Protein AF-A0A0X3PZ72-F1 (afdb_monomer_lite)

Secondary structure (DSSP, 8-state):
---THHHHHHHHHHHHHHHHHHHHHHHHHHHHHHHHHHHHHHHHHHH-----TTTTSS-HHHHHHHHHHHHHHHHHHHHHHHHHHHHHHHHHHHHHHHHHHHHHHHHHHHHHHHHHHHHHHHHHHHHHHHHHHHHHHHHHHHHHHHHHHHHHHHH-SS-------------PPP-

Sequence (175 aa):
MIPARSTTAIASVQFRKRETYLNSLKSRLRDYLKTITENFELILARAKVENSDVIVRLNPYTQAEQDNFEMNVRSCNIVSACENITRLVSEIKQLLILGDFCWLEKVTKMGAEERERRRAELDAVAIKLADELAADLFTLDDKLGTTVNHAALASTSSSSATDDLRPFAPKPEPF

Radius of gyration: 46.51 Å; chains: 1; bounding box: 86×30×141 Å

InterPro domains:
  IPR009332 Mediator of RNA polymerase II transcription subunit 22 [PF06179] (28-134)
  IPR009332 Mediator of RNA polymerase II transcription subunit 22 [PTHR12434] (7-143)

Organism: Schistocephalus solidus (NCBI:txid70667)

pLDDT: mean 79.93, std 19.68, range [37.06, 98.62]

Foldseek 3Di:
DDDPPVVVVVVVVLVVVLVVVVVVLVVLLVVLVVLLVVLVVVLVVLVDDDPDPPPPPDDPVVSVVVNVVSNVVSVVSNVVSVVVVVVSVVVVVCCVPVVVVVVVVVVVVVVVVVVVVVVVVVVVVVVVVVVVVVVVVVVVCVVVVVVVVVVVVVPPPDDDDDDDDDDDDDDDDDD

Structure (mmCIF, N/CA/C/O backbone):
data_AF-A0A0X3PZ72-F1
#
_entry.id   AF-A0A0X3PZ72-F1
#
loop_
_atom_site.group_PDB
_atom_site.id
_atom_site.type_symbol
_atom_site.label_atom_id
_atom_site.label_alt_id
_atom_site.label_comp_id
_atom_site.label_asym_id
_atom_site.label_entity_id
_atom_site.label_seq_id
_atom_site.pdbx_PDB_ins_code
_atom_site.Cartn_x
_atom_site.Cartn_y
_atom_site.Cartn_z
_atom_site.occupancy
_atom_site.B_iso_or_equiv
_atom_site.auth_seq_id
_atom_site.auth_comp_id
_atom_site.auth_asym_id
_atom_site.auth_atom_id
_atom_site.pdbx_PDB_model_num
ATOM 1 N N . MET A 1 1 ? -34.672 -3.232 22.110 1.00 43.22 1 MET A N 1
ATOM 2 C CA . MET A 1 1 ? -33.996 -3.259 20.789 1.00 43.22 1 MET A CA 1
ATOM 3 C C . MET A 1 1 ? -33.280 -1.931 20.586 1.00 43.22 1 MET A C 1
ATOM 5 O O . MET A 1 1 ? -33.950 -0.923 20.438 1.00 43.22 1 MET A O 1
ATOM 9 N N . ILE A 1 2 ? -31.946 -1.911 20.649 1.00 47.50 2 ILE A N 1
ATOM 10 C CA . ILE A 1 2 ? -31.087 -0.719 20.469 1.00 47.50 2 ILE A CA 1
ATOM 11 C C . ILE A 1 2 ? -29.954 -1.124 19.499 1.00 47.50 2 ILE A C 1
ATOM 13 O O . ILE A 1 2 ? -29.547 -2.288 19.522 1.00 47.50 2 ILE A O 1
ATOM 17 N N . PRO A 1 3 ? -29.518 -0.258 18.562 1.00 47.03 3 PRO A N 1
ATOM 18 C CA . PRO A 1 3 ? -29.087 -0.711 17.247 1.00 47.03 3 PRO A CA 1
ATOM 19 C C . PRO A 1 3 ? -27.583 -1.007 17.170 1.00 47.03 3 PRO A C 1
ATOM 21 O O . PRO A 1 3 ? -26.750 -0.141 17.412 1.00 47.03 3 PRO A O 1
ATOM 24 N N . ALA A 1 4 ? -27.231 -2.187 16.654 1.00 49.66 4 ALA A N 1
ATOM 25 C CA . ALA A 1 4 ? -25.875 -2.583 16.238 1.00 49.66 4 ALA A CA 1
ATOM 26 C C . ALA A 1 4 ? -25.317 -1.787 15.023 1.00 49.66 4 ALA A C 1
ATOM 28 O O . ALA A 1 4 ? -24.380 -2.210 14.340 1.00 49.66 4 ALA A O 1
ATOM 29 N N . ARG A 1 5 ? -25.920 -0.640 14.687 1.00 45.88 5 ARG A N 1
ATOM 30 C CA . ARG A 1 5 ? -25.747 0.040 13.393 1.00 45.88 5 ARG A CA 1
ATOM 31 C C . ARG A 1 5 ? -24.473 0.895 13.329 1.00 45.88 5 ARG A C 1
ATOM 33 O O . ARG A 1 5 ? -23.911 1.047 12.249 1.00 45.88 5 ARG A O 1
ATOM 40 N N . SER A 1 6 ? -23.979 1.386 14.468 1.00 50.34 6 SER A N 1
ATOM 41 C CA . SER A 1 6 ? -22.844 2.325 14.530 1.00 50.34 6 SER A CA 1
ATOM 42 C C . SER A 1 6 ? -21.480 1.649 14.330 1.00 50.34 6 SER A C 1
ATOM 44 O O . SER A 1 6 ? -20.658 2.135 13.555 1.00 50.34 6 SER A O 1
ATOM 46 N N . THR A 1 7 ? -21.253 0.484 14.944 1.00 51.38 7 THR A N 1
ATOM 47 C CA . THR A 1 7 ? -19.995 -0.283 14.819 1.00 51.38 7 THR A CA 1
ATOM 48 C C . THR A 1 7 ? -19.798 -0.820 13.399 1.00 51.38 7 THR A C 1
ATOM 50 O O . THR A 1 7 ? -18.701 -0.773 12.842 1.00 51.38 7 THR A O 1
ATOM 53 N N . THR A 1 8 ? -20.893 -1.254 12.772 1.00 53.91 8 THR A N 1
ATOM 54 C CA . THR A 1 8 ? -20.905 -1.814 11.414 1.00 53.91 8 THR A CA 1
ATOM 55 C C . THR A 1 8 ? -20.569 -0.756 10.352 1.00 53.91 8 THR A C 1
ATOM 57 O O . THR A 1 8 ? -19.837 -1.027 9.399 1.00 53.91 8 THR A O 1
ATOM 60 N N . ALA A 1 9 ? -21.041 0.483 10.533 1.00 53.59 9 ALA A N 1
ATOM 61 C CA . ALA A 1 9 ? -20.802 1.572 9.588 1.00 53.59 9 ALA A CA 1
ATOM 62 C C . ALA A 1 9 ? -19.326 2.018 9.557 1.00 53.59 9 ALA A C 1
ATOM 64 O O . ALA A 1 9 ? -18.755 2.177 8.477 1.00 53.59 9 ALA A O 1
ATOM 65 N N . ILE A 1 10 ? -18.677 2.151 10.718 1.00 55.00 10 ILE A N 1
ATOM 66 C CA . ILE A 1 10 ? -17.273 2.591 10.817 1.00 55.00 10 ILE A CA 1
ATOM 67 C C . ILE A 1 10 ? -16.319 1.536 10.239 1.00 55.00 10 ILE A C 1
ATOM 69 O O . ILE A 1 10 ? -15.410 1.879 9.477 1.00 55.00 10 ILE A O 1
ATOM 73 N N . ALA A 1 11 ? -16.571 0.254 10.523 1.00 59.59 11 ALA A N 1
ATOM 74 C CA . ALA A 1 11 ? -15.822 -0.855 9.936 1.00 59.59 11 ALA A CA 1
ATOM 75 C C . ALA A 1 11 ? -15.923 -0.854 8.399 1.00 59.59 11 ALA A C 1
ATOM 77 O O . ALA A 1 11 ? -14.914 -1.005 7.712 1.00 59.59 11 ALA A O 1
ATOM 78 N N . SER A 1 12 ? -17.114 -0.582 7.852 1.00 59.62 12 SER A N 1
ATOM 79 C CA . SER A 1 12 ? -17.341 -0.553 6.402 1.00 59.62 12 SER A CA 1
ATOM 80 C C . SER A 1 12 ? -16.605 0.588 5.683 1.00 59.62 12 SER A C 1
ATOM 82 O O . SER A 1 12 ? -16.083 0.396 4.586 1.00 59.62 12 SER A O 1
ATOM 84 N N . VAL A 1 13 ? -16.503 1.774 6.296 1.00 61.41 13 VAL A N 1
ATOM 85 C CA . VAL A 1 13 ? -15.818 2.933 5.695 1.00 61.41 13 VAL A CA 1
ATOM 86 C C . VAL A 1 13 ? -14.302 2.750 5.718 1.00 61.41 13 VAL A C 1
ATOM 88 O O . VAL A 1 13 ? -13.629 3.073 4.738 1.00 61.41 13 VAL A O 1
ATOM 91 N N . GLN A 1 14 ? -13.747 2.213 6.809 1.00 65.88 14 GLN A N 1
ATOM 92 C CA . GLN A 1 14 ? -12.319 1.896 6.869 1.00 65.88 14 GLN A CA 1
ATOM 93 C C . GLN A 1 14 ? -11.937 0.776 5.900 1.00 65.88 14 GLN A C 1
ATOM 95 O O . GLN A 1 14 ? -10.913 0.887 5.227 1.00 65.88 14 GLN A O 1
ATOM 100 N N . PHE A 1 15 ? -12.785 -0.245 5.770 1.00 67.62 15 PHE A N 1
ATOM 101 C CA . PHE A 1 15 ? -12.609 -1.316 4.794 1.00 67.62 15 PHE A CA 1
ATOM 102 C C . PHE A 1 15 ? -12.574 -0.773 3.358 1.00 67.62 15 PHE A C 1
ATOM 104 O O . PHE A 1 15 ? -11.633 -1.051 2.621 1.00 67.62 15 PHE A O 1
ATOM 111 N N . ARG A 1 16 ? -13.515 0.111 2.993 1.00 66.94 16 ARG A N 1
ATOM 112 C CA . ARG A 1 16 ? -13.533 0.767 1.672 1.00 66.94 16 ARG A CA 1
ATOM 113 C C . ARG A 1 16 ? -12.286 1.613 1.407 1.00 66.94 16 ARG A C 1
ATOM 115 O O . ARG A 1 16 ? -11.724 1.541 0.322 1.00 66.94 16 ARG A O 1
ATOM 122 N N . LYS A 1 17 ? -11.816 2.396 2.388 1.00 77.69 17 LYS A N 1
ATOM 123 C CA . LYS A 1 17 ? -10.574 3.186 2.245 1.00 77.69 17 LYS A CA 1
ATOM 124 C C . LYS A 1 17 ? -9.349 2.291 2.038 1.00 77.69 17 LYS A C 1
ATOM 126 O O . LYS A 1 17 ? -8.513 2.595 1.190 1.00 77.69 17 LYS A O 1
ATOM 131 N N . ARG A 1 18 ? -9.266 1.183 2.782 1.00 82.19 18 ARG A N 1
ATOM 132 C CA . ARG A 1 18 ? -8.214 0.168 2.636 1.00 82.19 18 ARG A CA 1
ATOM 133 C C . ARG A 1 18 ? -8.252 -0.467 1.246 1.00 82.19 18 ARG A C 1
ATOM 135 O O . ARG A 1 18 ? -7.209 -0.610 0.623 1.00 82.19 18 ARG A O 1
ATOM 142 N N . GLU A 1 19 ? -9.436 -0.791 0.741 1.00 84.00 19 GLU A N 1
ATOM 143 C CA . GLU A 1 19 ? -9.618 -1.401 -0.577 1.00 84.00 19 GLU A CA 1
ATOM 144 C C . GLU A 1 19 ? -9.238 -0.457 -1.724 1.00 84.00 19 GLU A C 1
ATOM 146 O O . GLU A 1 19 ? -8.498 -0.850 -2.626 1.00 84.00 19 GLU A O 1
ATOM 151 N N . THR A 1 20 ? -9.637 0.817 -1.656 1.00 88.88 20 THR A N 1
ATOM 152 C CA . THR A 1 20 ? -9.199 1.837 -2.622 1.00 88.88 20 THR A CA 1
ATOM 153 C C . THR A 1 20 ? -7.679 1.996 -2.624 1.00 88.88 20 THR A C 1
ATOM 155 O O . THR A 1 20 ? -7.070 2.064 -3.691 1.00 88.88 20 THR A O 1
ATOM 158 N N . TYR A 1 21 ? -7.052 2.015 -1.446 1.00 90.00 21 TYR A N 1
ATOM 159 C CA . TYR A 1 21 ? -5.596 2.094 -1.333 1.00 90.00 21 TYR A CA 1
ATOM 160 C C . TYR A 1 21 ? -4.904 0.837 -1.885 1.00 90.00 21 TYR A C 1
ATOM 162 O O . TYR A 1 21 ? -3.920 0.924 -2.610 1.00 90.00 21 TYR A O 1
ATOM 170 N N . LEU A 1 22 ? -5.462 -0.348 -1.644 1.00 90.75 22 LEU A N 1
ATOM 171 C CA . LEU A 1 22 ? -4.948 -1.601 -2.201 1.00 90.75 22 LEU A CA 1
ATOM 172 C C . LEU A 1 22 ? -5.036 -1.604 -3.738 1.00 90.75 22 LEU A C 1
ATOM 174 O O . LEU A 1 22 ? -4.098 -2.014 -4.426 1.00 90.75 22 LEU A O 1
ATOM 178 N N . ASN A 1 23 ? -6.130 -1.084 -4.292 1.00 93.06 23 ASN A N 1
ATOM 179 C CA . ASN A 1 23 ? -6.294 -0.934 -5.734 1.00 93.06 23 ASN A CA 1
ATOM 180 C C . ASN A 1 23 ? -5.300 0.069 -6.337 1.00 93.06 23 ASN A C 1
ATOM 182 O O . ASN A 1 23 ? -4.790 -0.181 -7.433 1.00 93.06 23 ASN A O 1
ATOM 186 N N . SER A 1 24 ? -4.964 1.152 -5.629 1.00 95.81 24 SER A N 1
ATOM 187 C CA . SER A 1 24 ? -3.951 2.105 -6.097 1.00 95.81 24 SER A CA 1
ATOM 188 C C . SER A 1 24 ? -2.545 1.496 -6.099 1.00 95.81 24 SER A C 1
ATOM 190 O O . SER A 1 24 ? -1.823 1.652 -7.084 1.00 95.81 24 SER A O 1
ATOM 192 N N . LEU A 1 25 ? -2.182 0.722 -5.068 1.00 95.88 25 LEU A N 1
ATOM 193 C CA . LEU A 1 25 ? -0.919 -0.025 -5.019 1.00 95.88 25 LEU A CA 1
ATOM 194 C C . LEU A 1 25 ? -0.817 -1.025 -6.179 1.00 95.88 25 LEU A C 1
ATOM 196 O O . LEU A 1 25 ? 0.201 -1.076 -6.868 1.00 95.88 25 LEU A O 1
ATOM 200 N N . LYS A 1 26 ? -1.891 -1.775 -6.461 1.00 96.19 26 LYS A N 1
ATOM 201 C CA . LYS A 1 26 ? -1.950 -2.688 -7.615 1.00 96.19 26 LYS A CA 1
ATOM 202 C C . LYS A 1 26 ? -1.774 -1.958 -8.943 1.00 96.19 26 LYS A C 1
ATOM 204 O O . LYS A 1 26 ? -1.082 -2.469 -9.818 1.00 96.19 26 LYS A O 1
ATOM 209 N N . SER A 1 27 ? -2.408 -0.795 -9.109 1.00 97.94 27 SER A N 1
ATOM 210 C CA . SER A 1 27 ? -2.265 -0.004 -10.335 1.00 97.94 27 SER A CA 1
ATOM 211 C C . SER A 1 27 ? -0.828 0.449 -10.533 1.00 97.94 27 SER A C 1
ATOM 213 O O . SER A 1 27 ? -0.232 0.115 -11.549 1.00 97.94 27 SER A O 1
ATOM 215 N N . ARG A 1 28 ? -0.240 1.086 -9.515 1.00 98.00 28 ARG A N 1
ATOM 216 C CA . ARG A 1 28 ? 1.143 1.572 -9.558 1.00 98.00 28 ARG A CA 1
ATOM 217 C C . ARG A 1 28 ? 2.136 0.457 -9.876 1.00 98.00 28 ARG A C 1
ATOM 219 O O . ARG A 1 28 ? 3.026 0.658 -10.690 1.00 98.00 28 ARG A O 1
ATOM 226 N N . LEU A 1 29 ? 1.964 -0.732 -9.291 1.00 98.31 29 LEU A N 1
ATOM 227 C CA . LEU A 1 29 ? 2.813 -1.886 -9.599 1.00 98.31 29 LEU A CA 1
ATOM 228 C C . LEU A 1 29 ? 2.751 -2.272 -11.084 1.00 98.31 29 LEU A C 1
ATOM 230 O O . LEU A 1 29 ? 3.793 -2.506 -11.696 1.00 98.31 29 LEU A O 1
ATOM 234 N N . ARG A 1 30 ? 1.547 -2.328 -11.668 1.00 98.38 30 ARG A N 1
ATOM 235 C CA . ARG A 1 30 ? 1.385 -2.609 -13.103 1.00 98.38 30 ARG A CA 1
ATOM 236 C C . ARG A 1 30 ? 2.027 -1.525 -13.958 1.00 98.38 30 ARG A C 1
ATOM 238 O O . ARG A 1 30 ? 2.691 -1.857 -14.932 1.00 98.38 30 ARG A O 1
ATOM 245 N N . ASP A 1 31 ? 1.867 -0.263 -13.574 1.00 98.44 31 ASP A N 1
ATOM 246 C CA . ASP A 1 31 ? 2.424 0.872 -14.309 1.00 98.44 31 ASP A CA 1
ATOM 247 C C . ASP A 1 31 ? 3.963 0.844 -14.293 1.00 98.44 31 ASP A C 1
ATOM 249 O O . ASP A 1 31 ? 4.603 1.026 -15.332 1.00 98.44 31 ASP A O 1
ATOM 253 N N . TYR A 1 32 ? 4.580 0.521 -13.149 1.00 98.44 32 TYR A N 1
ATOM 254 C CA . TYR A 1 32 ? 6.034 0.353 -13.052 1.00 98.44 32 TYR A CA 1
ATOM 255 C C . TYR A 1 32 ? 6.537 -0.852 -13.855 1.00 98.44 32 TYR A C 1
ATOM 257 O O . TYR A 1 32 ? 7.530 -0.728 -14.567 1.00 98.44 32 TYR A O 1
ATOM 265 N N . LEU A 1 33 ? 5.845 -1.996 -13.813 1.00 98.50 33 LEU A N 1
ATOM 266 C CA . LEU A 1 33 ? 6.221 -3.168 -14.613 1.00 98.50 33 LEU A CA 1
ATOM 267 C C . LEU A 1 33 ? 6.105 -2.897 -16.119 1.00 98.50 33 LEU A C 1
ATOM 269 O O . LEU A 1 33 ? 6.977 -3.292 -16.895 1.00 98.50 33 LEU A O 1
ATOM 273 N N . LYS A 1 34 ? 5.054 -2.178 -16.527 1.00 98.44 34 LYS A N 1
ATOM 274 C CA . LYS A 1 34 ? 4.869 -1.719 -17.903 1.00 98.44 34 LYS A CA 1
ATOM 275 C C . LYS A 1 34 ? 6.019 -0.807 -18.331 1.00 98.44 34 LYS A C 1
ATOM 277 O O . LYS A 1 34 ? 6.630 -1.054 -19.361 1.00 98.44 34 LYS A O 1
ATOM 282 N N . THR A 1 35 ? 6.381 0.162 -17.489 1.00 98.44 35 THR A N 1
ATOM 283 C CA . THR A 1 35 ? 7.503 1.083 -17.736 1.00 98.44 35 THR A CA 1
ATOM 284 C C . THR A 1 35 ? 8.815 0.326 -17.936 1.00 98.44 35 THR A C 1
ATOM 286 O O . THR A 1 35 ? 9.567 0.636 -18.859 1.00 98.44 35 THR A O 1
ATOM 289 N N . ILE A 1 36 ? 9.091 -0.680 -17.100 1.00 98.62 36 ILE A N 1
ATOM 290 C CA . ILE A 1 36 ? 10.290 -1.519 -17.223 1.00 98.62 36 ILE A CA 1
ATOM 291 C C . ILE A 1 36 ? 10.291 -2.259 -18.562 1.00 98.62 36 ILE A C 1
ATOM 293 O O . ILE A 1 36 ? 11.283 -2.213 -19.284 1.00 98.62 36 ILE A O 1
ATOM 297 N N . THR A 1 37 ? 9.171 -2.898 -18.902 1.00 98.44 37 THR A N 1
ATOM 298 C CA . THR A 1 37 ? 9.039 -3.714 -20.117 1.00 98.44 37 THR A CA 1
ATOM 299 C C . THR A 1 37 ? 9.204 -2.862 -21.376 1.00 98.44 37 THR A C 1
ATOM 301 O O . THR A 1 37 ? 10.061 -3.158 -22.202 1.00 98.44 37 THR A O 1
ATOM 304 N N . GLU A 1 38 ? 8.472 -1.750 -21.481 1.00 98.25 38 GLU A N 1
ATOM 305 C CA . GLU A 1 38 ? 8.510 -0.864 -22.652 1.00 98.25 38 GLU A CA 1
ATOM 306 C C . GLU A 1 38 ? 9.895 -0.232 -22.858 1.00 98.25 38 GLU A C 1
ATOM 308 O O . GLU A 1 38 ? 10.393 -0.162 -23.982 1.00 98.25 38 GLU A O 1
ATOM 313 N N . ASN A 1 39 ? 10.563 0.211 -21.784 1.00 98.25 39 ASN A N 1
ATOM 314 C CA . ASN A 1 39 ? 11.916 0.760 -21.907 1.00 98.25 39 ASN A CA 1
ATOM 315 C C . ASN A 1 39 ? 12.931 -0.319 -22.300 1.00 98.25 39 ASN A C 1
ATOM 317 O O . ASN A 1 39 ? 13.833 -0.031 -23.086 1.00 98.25 39 ASN A O 1
ATOM 321 N N . PHE A 1 40 ? 12.781 -1.546 -21.797 1.00 97.94 40 PHE A N 1
ATOM 322 C CA . PHE A 1 40 ? 13.663 -2.657 -22.143 1.00 97.94 40 PHE A CA 1
ATOM 323 C C . PHE A 1 40 ? 13.500 -3.091 -23.605 1.00 97.94 40 PHE A C 1
ATOM 325 O O . PHE A 1 40 ? 14.495 -3.242 -24.311 1.00 97.94 40 PHE A O 1
ATOM 332 N N . GLU A 1 41 ? 12.265 -3.207 -24.099 1.00 96.31 41 GLU A N 1
ATOM 333 C CA . GLU A 1 41 ? 11.979 -3.496 -25.511 1.00 96.31 41 GLU A CA 1
ATOM 334 C C . GLU A 1 41 ? 12.608 -2.457 -26.447 1.00 96.31 41 GLU A C 1
ATOM 336 O O . GLU A 1 41 ? 13.195 -2.808 -27.471 1.00 96.31 41 GLU A O 1
ATOM 341 N N . LEU A 1 42 ? 12.557 -1.177 -26.072 1.00 94.25 42 LEU A N 1
ATOM 342 C CA . LEU A 1 42 ? 13.138 -0.099 -26.868 1.00 94.25 42 LEU A CA 1
ATOM 343 C C . LEU A 1 42 ? 14.674 -0.092 -26.822 1.00 94.25 42 LEU A C 1
ATOM 345 O O . LEU A 1 42 ? 15.304 0.212 -27.834 1.00 94.25 42 LEU A O 1
ATOM 349 N N . ILE A 1 43 ? 15.291 -0.489 -25.702 1.00 95.25 43 ILE A N 1
ATOM 350 C CA . ILE A 1 43 ? 16.743 -0.735 -25.644 1.00 95.25 43 ILE A CA 1
ATOM 351 C C . ILE A 1 43 ? 17.124 -1.866 -26.609 1.00 95.25 43 ILE A C 1
ATOM 353 O O . ILE A 1 43 ? 18.063 -1.712 -27.389 1.00 95.25 43 ILE A O 1
ATOM 357 N N . LEU A 1 44 ? 16.379 -2.977 -26.611 1.00 93.06 44 LEU A N 1
ATOM 358 C CA . LEU A 1 44 ? 16.634 -4.101 -27.518 1.00 93.06 44 LEU A CA 1
ATOM 359 C C . LEU A 1 44 ? 16.474 -3.708 -28.991 1.00 93.06 44 LEU A C 1
ATOM 361 O O . LEU A 1 44 ? 17.292 -4.104 -29.821 1.00 93.06 44 LEU A O 1
ATOM 365 N N . ALA A 1 45 ? 15.458 -2.905 -29.316 1.00 89.44 45 ALA A N 1
ATOM 366 C CA . ALA A 1 45 ? 15.233 -2.414 -30.672 1.00 89.44 45 ALA A CA 1
ATOM 367 C C . ALA A 1 45 ? 16.411 -1.573 -31.192 1.00 89.44 45 ALA A C 1
ATOM 369 O O . ALA A 1 45 ? 16.759 -1.679 -32.365 1.00 89.44 45 ALA A O 1
ATOM 370 N N . ARG A 1 46 ? 17.050 -0.777 -30.323 1.00 84.00 46 ARG A N 1
ATOM 371 C CA . ARG A 1 46 ? 18.222 0.050 -30.663 1.00 84.00 46 ARG A CA 1
ATOM 372 C C . ARG A 1 46 ? 19.535 -0.722 -30.683 1.00 84.00 46 ARG A C 1
ATOM 374 O O . ARG A 1 46 ? 20.424 -0.391 -31.454 1.00 84.00 46 ARG A O 1
ATOM 381 N N . ALA A 1 47 ? 19.662 -1.760 -29.861 1.00 84.62 47 ALA A N 1
ATOM 382 C CA . ALA A 1 47 ? 20.849 -2.613 -29.846 1.00 84.62 47 ALA A CA 1
ATOM 383 C C . ALA A 1 47 ? 20.967 -3.498 -31.102 1.00 84.62 47 ALA A C 1
ATOM 385 O O . ALA A 1 47 ? 22.028 -4.064 -31.370 1.00 84.62 47 ALA A O 1
ATOM 386 N N . LYS A 1 48 ? 19.881 -3.646 -31.871 1.00 78.50 48 LYS A N 1
ATOM 387 C CA . LYS A 1 48 ? 19.867 -4.446 -33.090 1.00 78.50 48 LYS A CA 1
ATOM 388 C C . LYS A 1 48 ? 20.620 -3.718 -34.207 1.00 78.50 48 LYS A C 1
ATOM 390 O O . LYS A 1 48 ? 20.136 -2.740 -34.764 1.00 78.50 48 LYS A O 1
ATOM 395 N N . VAL A 1 49 ? 21.792 -4.238 -34.565 1.00 65.69 49 VAL A N 1
ATOM 396 C CA . VAL A 1 49 ? 22.553 -3.771 -35.730 1.00 65.69 49 VAL A CA 1
ATOM 397 C C . VAL A 1 49 ? 21.837 -4.248 -36.994 1.00 65.69 49 VAL A C 1
ATOM 399 O O . VAL A 1 49 ? 21.918 -5.420 -37.363 1.00 65.69 49 VAL A O 1
ATOM 402 N N . GLU A 1 50 ? 21.092 -3.363 -37.649 1.00 63.44 50 GLU A N 1
ATOM 403 C CA . GLU A 1 50 ? 20.595 -3.636 -38.995 1.00 63.44 50 GLU A CA 1
ATOM 404 C C . GLU A 1 50 ? 21.706 -3.363 -40.016 1.00 63.44 50 GLU A C 1
ATOM 406 O O . GLU A 1 50 ? 22.178 -2.236 -40.149 1.00 63.44 50 GLU A O 1
ATOM 411 N N . ASN A 1 51 ? 22.092 -4.391 -40.779 1.00 54.41 51 ASN A N 1
ATOM 412 C CA . ASN A 1 51 ? 22.932 -4.262 -41.978 1.00 54.41 51 ASN A CA 1
ATOM 413 C C . ASN A 1 51 ? 22.104 -3.669 -43.132 1.00 54.41 51 ASN A C 1
ATOM 415 O O . ASN A 1 51 ? 21.889 -4.319 -4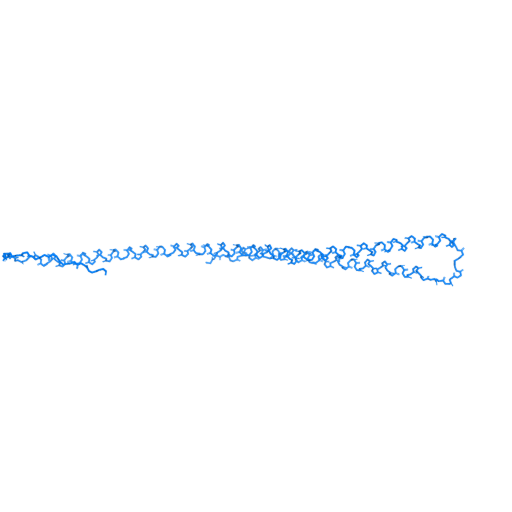4.152 1.00 54.41 51 ASN A O 1
ATOM 419 N N . SER A 1 52 ? 21.532 -2.485 -42.931 1.00 50.78 52 SER A N 1
ATOM 420 C CA . SER A 1 52 ? 20.693 -1.832 -43.929 1.00 50.78 52 SER A CA 1
ATOM 421 C C . SER A 1 52 ? 21.534 -0.834 -44.716 1.00 50.78 52 SER A C 1
ATOM 423 O O . SER A 1 52 ? 21.984 0.170 -44.167 1.00 50.78 52 SER A O 1
ATOM 425 N N . ASP A 1 53 ? 21.677 -1.057 -46.025 1.00 53.12 53 ASP A N 1
ATOM 426 C CA . ASP A 1 53 ? 22.290 -0.138 -47.006 1.00 53.12 53 ASP A CA 1
ATOM 427 C C . ASP A 1 53 ? 21.601 1.254 -47.074 1.00 53.12 53 ASP A C 1
ATOM 429 O O . ASP A 1 53 ? 21.941 2.109 -47.890 1.00 53.12 53 ASP A O 1
ATOM 433 N N . VAL A 1 54 ? 20.613 1.508 -46.207 1.00 51.62 54 VAL A N 1
ATOM 434 C CA . VAL A 1 54 ? 19.843 2.752 -46.067 1.00 51.62 54 VAL A CA 1
ATOM 435 C C . VAL A 1 54 ? 20.521 3.765 -45.122 1.00 51.62 54 VAL A C 1
ATOM 437 O O . VAL A 1 54 ? 20.110 4.931 -45.086 1.00 51.62 54 VAL A O 1
ATOM 440 N N . ILE A 1 55 ? 21.608 3.393 -44.426 1.00 54.97 55 ILE A N 1
ATOM 441 C CA . ILE A 1 55 ? 22.453 4.298 -43.609 1.00 54.97 55 ILE A CA 1
ATOM 442 C C . ILE A 1 55 ? 23.347 5.177 -44.512 1.00 54.97 55 ILE A C 1
ATOM 444 O O . ILE A 1 55 ? 24.562 5.244 -44.379 1.00 54.97 55 ILE A O 1
ATOM 448 N N . VAL A 1 56 ? 22.741 5.872 -45.472 1.00 53.28 56 VAL A N 1
ATOM 449 C CA . VAL A 1 56 ? 23.392 6.933 -46.263 1.00 53.28 56 VAL A CA 1
ATOM 450 C C . VAL A 1 56 ? 22.885 8.320 -45.828 1.00 53.28 56 VAL A C 1
ATOM 452 O O . VAL A 1 56 ? 23.359 9.340 -46.315 1.00 53.28 56 VAL A O 1
ATOM 455 N N . ARG A 1 57 ? 21.928 8.406 -44.886 1.00 57.69 57 ARG A N 1
ATOM 456 C CA . ARG A 1 57 ? 21.218 9.667 -44.580 1.00 57.69 57 ARG A CA 1
ATOM 457 C C . ARG A 1 57 ? 21.659 10.415 -43.312 1.00 57.69 57 ARG A C 1
ATOM 459 O O . ARG A 1 57 ? 21.317 11.588 -43.199 1.00 57.69 57 ARG A O 1
ATOM 466 N N . LEU A 1 58 ? 22.413 9.807 -42.391 1.00 61.53 58 LEU A N 1
ATOM 467 C CA . LEU A 1 58 ? 22.917 10.475 -41.178 1.00 61.53 58 LEU A CA 1
ATOM 468 C C . LEU A 1 58 ? 24.381 10.097 -40.918 1.00 61.53 58 LEU A C 1
ATOM 470 O O . LEU A 1 58 ? 24.788 8.976 -41.213 1.00 61.53 58 LEU A O 1
ATOM 474 N N . ASN A 1 59 ? 25.170 11.025 -40.365 1.00 78.94 59 ASN A N 1
ATOM 475 C CA . ASN A 1 59 ? 26.547 10.750 -39.954 1.00 78.94 59 ASN A CA 1
ATOM 476 C C . ASN A 1 59 ? 26.545 9.612 -38.905 1.00 78.94 59 ASN A C 1
ATOM 478 O O . ASN A 1 59 ? 25.893 9.778 -37.869 1.00 78.94 59 ASN A O 1
ATOM 482 N N . PRO A 1 60 ? 27.263 8.490 -39.129 1.00 77.19 60 PRO A N 1
ATOM 483 C CA . PRO A 1 60 ? 27.311 7.353 -38.204 1.00 77.19 60 PRO A CA 1
ATOM 484 C C . PRO A 1 60 ? 27.676 7.741 -36.770 1.00 77.19 60 PRO A C 1
ATOM 486 O O . PRO A 1 60 ? 27.174 7.152 -35.817 1.00 77.19 60 PRO A O 1
ATOM 489 N N . TYR A 1 61 ? 28.507 8.773 -36.616 1.00 83.38 61 TYR A N 1
ATOM 490 C CA . TYR A 1 61 ? 28.871 9.316 -35.315 1.00 83.38 61 TYR A CA 1
ATOM 491 C C . TYR A 1 61 ? 27.668 9.940 -34.594 1.00 83.38 61 TYR A C 1
ATOM 493 O O . TYR A 1 61 ? 27.410 9.637 -33.435 1.00 83.38 61 TYR A O 1
ATOM 501 N N . THR A 1 62 ? 26.880 10.763 -35.290 1.00 86.00 62 THR A N 1
ATOM 502 C CA . THR A 1 62 ? 25.687 11.404 -34.717 1.00 86.00 62 THR A CA 1
ATOM 503 C C . THR A 1 62 ? 24.624 10.379 -34.324 1.00 86.00 62 THR A C 1
ATOM 505 O O . THR A 1 62 ? 23.992 10.535 -33.283 1.00 86.00 62 THR A O 1
ATOM 508 N N . GLN A 1 63 ? 24.454 9.321 -35.123 1.00 83.38 63 GLN A N 1
ATOM 509 C CA . GLN A 1 63 ? 23.525 8.236 -34.806 1.00 83.38 63 GLN A CA 1
ATOM 510 C C . GLN A 1 63 ? 23.963 7.469 -33.550 1.00 83.38 63 GLN A C 1
ATOM 512 O O . GLN A 1 63 ? 23.153 7.262 -32.652 1.00 83.38 63 GLN A O 1
ATOM 517 N N . ALA A 1 64 ? 25.248 7.113 -33.453 1.00 84.88 64 ALA A N 1
ATOM 518 C CA . ALA A 1 64 ? 25.787 6.401 -32.297 1.00 84.88 64 ALA A CA 1
ATOM 519 C C . ALA A 1 64 ? 25.637 7.202 -30.992 1.00 84.88 64 ALA A C 1
ATOM 521 O O . ALA A 1 64 ? 25.244 6.643 -29.969 1.00 84.88 64 ALA A O 1
ATOM 522 N N . GLU A 1 65 ? 25.895 8.512 -31.029 1.00 90.19 65 GLU A N 1
ATOM 523 C CA . GLU A 1 65 ? 25.682 9.396 -29.877 1.00 90.19 65 GLU A CA 1
ATOM 524 C C . GLU A 1 65 ? 24.197 9.469 -29.493 1.00 90.19 65 GLU A C 1
ATOM 526 O O . GLU A 1 65 ? 23.852 9.337 -28.319 1.00 90.19 65 GLU A O 1
ATOM 531 N N . GLN A 1 66 ? 23.297 9.618 -30.471 1.00 89.50 66 GLN A N 1
ATOM 532 C CA . GLN A 1 66 ? 21.854 9.637 -30.221 1.00 89.50 66 GLN A CA 1
ATOM 533 C C . GLN A 1 66 ? 21.366 8.335 -29.572 1.00 89.50 66 GLN A C 1
ATOM 535 O O . GLN A 1 66 ? 20.628 8.384 -28.585 1.00 89.50 66 GLN A O 1
ATOM 540 N N . ASP A 1 67 ? 21.795 7.184 -30.090 1.00 89.44 67 ASP A N 1
ATOM 541 C CA . ASP A 1 67 ? 21.434 5.878 -29.541 1.00 89.44 67 ASP A CA 1
ATOM 542 C C . ASP A 1 67 ? 21.990 5.703 -28.121 1.00 89.44 67 ASP A C 1
ATOM 544 O O . ASP A 1 67 ? 21.286 5.189 -27.251 1.00 89.44 67 ASP A O 1
ATOM 548 N N . ASN A 1 68 ? 23.199 6.206 -27.841 1.00 92.25 68 ASN A N 1
ATOM 549 C CA . ASN A 1 68 ? 23.780 6.197 -26.498 1.00 92.25 68 ASN A CA 1
ATOM 550 C C . ASN A 1 68 ? 22.933 7.009 -25.503 1.00 92.25 68 ASN A C 1
ATOM 552 O O . ASN A 1 68 ? 22.574 6.508 -24.433 1.00 92.25 68 ASN A O 1
ATOM 556 N N . PHE A 1 69 ? 22.547 8.237 -25.868 1.00 95.00 69 PHE A N 1
ATOM 557 C CA . PHE A 1 69 ? 21.671 9.063 -25.035 1.00 95.00 69 PHE A CA 1
ATOM 558 C C . PHE A 1 69 ? 20.313 8.399 -24.805 1.00 95.00 69 PHE A C 1
ATOM 560 O O . PHE A 1 69 ? 19.830 8.362 -23.670 1.00 95.00 69 PHE A O 1
ATOM 567 N N . GLU A 1 70 ? 19.705 7.840 -25.851 1.00 93.69 70 GLU A N 1
ATOM 568 C CA . GLU A 1 70 ? 18.414 7.165 -25.748 1.00 93.69 70 GLU A CA 1
ATOM 569 C C . GLU A 1 70 ? 18.504 5.927 -24.835 1.00 93.69 70 GLU A C 1
ATOM 571 O O . GLU A 1 70 ? 17.675 5.763 -23.936 1.00 93.69 70 GLU A O 1
ATOM 576 N N . MET A 1 71 ? 19.540 5.095 -24.991 1.00 95.38 71 MET A N 1
ATOM 577 C CA . MET A 1 71 ? 19.788 3.928 -24.135 1.00 95.38 71 MET A CA 1
ATOM 578 C C . MET A 1 71 ? 19.998 4.319 -22.668 1.00 95.38 71 MET A C 1
ATOM 580 O O . MET A 1 71 ? 19.440 3.669 -21.777 1.00 95.38 71 MET A O 1
ATOM 584 N N . ASN A 1 72 ? 20.744 5.393 -22.398 1.00 97.00 72 ASN A N 1
ATOM 585 C CA . ASN A 1 72 ? 20.973 5.879 -21.037 1.00 97.00 72 ASN A CA 1
ATOM 586 C C . ASN A 1 72 ? 19.673 6.356 -20.382 1.00 97.00 72 ASN A C 1
ATOM 588 O O . ASN A 1 72 ? 19.364 5.948 -19.263 1.00 97.00 72 ASN A O 1
ATOM 592 N N . VAL A 1 73 ? 18.868 7.161 -21.083 1.00 97.94 73 VAL A N 1
ATOM 593 C CA . VAL A 1 73 ? 17.575 7.642 -20.564 1.00 97.94 73 VAL A CA 1
ATOM 594 C C . VAL A 1 73 ? 16.642 6.471 -20.254 1.00 97.94 73 VAL A C 1
ATOM 596 O O . VAL A 1 73 ? 16.031 6.424 -19.184 1.00 97.94 73 VAL A O 1
ATOM 599 N N . ARG A 1 74 ? 16.564 5.484 -21.150 1.00 97.50 74 ARG A N 1
ATOM 600 C CA . ARG A 1 74 ? 15.737 4.285 -20.954 1.00 97.50 74 ARG A CA 1
ATOM 601 C C . ARG A 1 74 ? 16.197 3.453 -19.763 1.00 97.50 74 ARG A C 1
ATOM 603 O O . ARG A 1 74 ? 15.369 3.027 -18.960 1.00 97.50 74 ARG A O 1
ATOM 610 N N . SER A 1 75 ? 17.506 3.280 -19.608 1.00 98.12 75 SER A N 1
ATOM 611 C CA . SER A 1 75 ? 18.094 2.578 -18.463 1.00 98.12 75 SER A CA 1
ATOM 612 C C . SER A 1 75 ? 17.779 3.294 -17.147 1.00 98.12 75 SER A C 1
ATOM 614 O O . SER A 1 75 ? 17.339 2.659 -16.188 1.00 98.12 75 SER A O 1
ATOM 616 N N . CYS A 1 76 ? 17.896 4.625 -17.114 1.00 98.38 76 CYS A N 1
ATOM 617 C CA . CYS A 1 76 ? 17.505 5.439 -15.963 1.00 98.38 76 CYS A CA 1
ATOM 618 C C . CYS A 1 76 ? 16.019 5.272 -15.606 1.00 98.38 76 CYS A C 1
ATOM 620 O O . CYS A 1 76 ? 15.686 5.123 -14.429 1.00 98.38 76 CYS A O 1
ATOM 622 N N . ASN A 1 77 ? 15.122 5.234 -16.597 1.00 98.38 77 ASN A N 1
ATOM 623 C CA . ASN A 1 77 ? 13.691 5.009 -16.367 1.00 98.38 77 ASN A CA 1
ATOM 624 C C . ASN A 1 77 ? 13.410 3.634 -15.742 1.00 98.38 77 ASN A C 1
ATOM 626 O O . ASN A 1 77 ? 12.593 3.534 -14.825 1.00 98.38 77 ASN A O 1
ATOM 630 N N . ILE A 1 78 ? 14.107 2.585 -16.194 1.00 98.62 78 ILE A N 1
ATOM 631 C CA . ILE A 1 78 ? 14.007 1.235 -15.614 1.00 98.62 78 ILE A CA 1
ATOM 632 C C . ILE A 1 78 ? 14.446 1.254 -14.148 1.00 98.62 78 ILE A C 1
ATOM 634 O O . ILE A 1 78 ? 13.713 0.782 -13.279 1.00 98.62 78 ILE A O 1
ATOM 638 N N . VAL A 1 79 ? 15.610 1.840 -13.852 1.00 98.56 79 VAL A N 1
ATOM 639 C CA . VAL A 1 79 ? 16.129 1.933 -12.477 1.00 98.56 79 VAL A CA 1
ATOM 640 C C . VAL A 1 79 ? 15.167 2.715 -11.579 1.00 98.56 79 VAL A C 1
ATOM 642 O O . VAL A 1 79 ? 14.862 2.267 -10.474 1.00 98.56 79 VAL A O 1
ATOM 645 N N . SER A 1 80 ? 14.614 3.827 -12.069 1.00 98.38 80 SER A N 1
ATOM 646 C CA . SER A 1 80 ? 13.618 4.616 -11.336 1.00 98.38 80 SER A CA 1
ATOM 647 C C . SER A 1 80 ? 12.344 3.815 -11.037 1.00 98.38 80 SER A C 1
ATOM 649 O O . SER A 1 80 ? 11.825 3.856 -9.919 1.00 98.38 80 SER A O 1
ATOM 651 N N . ALA A 1 81 ? 11.846 3.031 -11.998 1.00 98.56 81 ALA A N 1
ATOM 652 C CA . ALA A 1 81 ? 10.704 2.146 -11.782 1.00 98.56 81 ALA A CA 1
ATOM 653 C C . ALA A 1 81 ? 11.004 1.071 -10.718 1.00 98.56 81 ALA A C 1
ATOM 655 O O . ALA A 1 81 ? 10.178 0.846 -9.832 1.00 98.56 81 ALA A O 1
ATOM 656 N N . CYS A 1 82 ? 12.197 0.470 -10.731 1.00 98.44 82 CYS A N 1
ATOM 657 C CA . CYS A 1 82 ? 12.639 -0.489 -9.710 1.00 98.44 82 CYS A CA 1
ATOM 658 C C . CYS A 1 82 ? 12.736 0.133 -8.306 1.00 98.44 82 CYS A C 1
ATOM 660 O O . CYS A 1 82 ? 12.313 -0.473 -7.314 1.00 98.44 82 CYS A O 1
ATOM 662 N N . GLU A 1 83 ? 13.245 1.361 -8.199 1.00 98.31 83 GLU A N 1
ATOM 663 C CA . GLU A 1 83 ? 13.281 2.087 -6.928 1.00 98.31 83 GLU A CA 1
ATOM 664 C C . GLU A 1 83 ? 11.861 2.361 -6.410 1.00 98.31 83 GLU A C 1
ATOM 666 O O . GLU A 1 83 ? 11.555 2.133 -5.237 1.00 98.31 83 GLU A O 1
ATOM 671 N N . ASN A 1 84 ? 10.950 2.769 -7.295 1.00 98.19 84 ASN A N 1
ATOM 672 C CA . ASN A 1 84 ? 9.554 2.993 -6.933 1.00 98.19 84 ASN A CA 1
ATOM 673 C C . ASN A 1 84 ? 8.838 1.702 -6.507 1.00 98.19 84 ASN A C 1
ATOM 675 O O . ASN A 1 84 ? 8.042 1.740 -5.569 1.00 98.19 84 ASN A O 1
ATOM 679 N N . ILE A 1 85 ? 9.153 0.552 -7.113 1.00 98.25 85 ILE A N 1
ATOM 680 C CA . ILE A 1 85 ? 8.682 -0.761 -6.640 1.00 98.25 85 ILE A CA 1
ATOM 681 C C . ILE A 1 85 ? 9.203 -1.041 -5.225 1.00 98.25 85 ILE A C 1
ATOM 683 O O . ILE A 1 85 ? 8.446 -1.493 -4.367 1.00 98.25 85 ILE A O 1
ATOM 687 N N 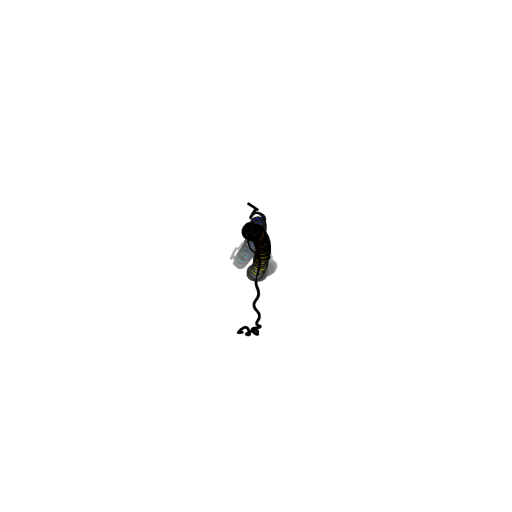. THR A 1 86 ? 10.463 -0.713 -4.935 1.00 97.88 86 THR A N 1
ATOM 688 C CA . THR A 1 86 ? 11.040 -0.871 -3.588 1.00 97.88 86 THR A CA 1
ATOM 689 C C . THR A 1 86 ? 10.306 -0.011 -2.552 1.00 97.88 86 THR A C 1
ATOM 691 O O . THR A 1 86 ? 9.99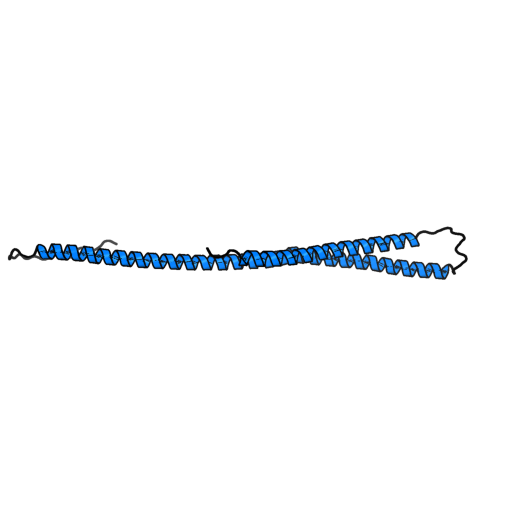2 -0.483 -1.455 1.00 97.88 86 THR A O 1
ATOM 694 N N . ARG A 1 87 ? 9.948 1.232 -2.902 1.00 97.50 87 ARG A N 1
ATOM 695 C CA . ARG A 1 87 ? 9.099 2.094 -2.057 1.00 97.50 87 ARG A CA 1
ATOM 696 C C . ARG A 1 87 ? 7.700 1.501 -1.870 1.00 97.50 87 ARG A C 1
ATOM 698 O O . ARG A 1 87 ? 7.211 1.455 -0.745 1.00 97.50 87 ARG A O 1
ATOM 705 N N . LEU A 1 88 ? 7.102 0.965 -2.934 1.00 97.12 88 LEU A N 1
ATOM 706 C CA . LEU A 1 88 ? 5.791 0.313 -2.904 1.00 97.12 88 LEU A CA 1
ATOM 707 C C . LEU A 1 88 ? 5.775 -0.913 -1.971 1.00 97.12 88 LEU A C 1
ATOM 709 O O . LEU A 1 88 ? 4.815 -1.109 -1.230 1.00 97.12 88 LEU A O 1
ATOM 713 N N . VAL A 1 89 ? 6.855 -1.702 -1.926 1.00 95.56 89 VAL A N 1
ATOM 714 C CA . VAL A 1 89 ? 7.016 -2.798 -0.951 1.00 95.56 89 VAL A CA 1
ATOM 715 C C . VAL A 1 89 ? 7.014 -2.271 0.486 1.00 95.56 89 VAL A C 1
ATOM 717 O O . VAL A 1 89 ? 6.381 -2.868 1.358 1.00 95.56 89 VAL A O 1
ATOM 720 N N . SER A 1 90 ? 7.693 -1.154 0.749 1.00 95.00 90 SER A N 1
ATOM 721 C CA . SER A 1 90 ? 7.687 -0.521 2.074 1.00 95.00 90 SER A CA 1
ATOM 722 C C . SER A 1 90 ? 6.296 -0.011 2.464 1.00 95.00 90 SER A C 1
ATOM 724 O O . SER A 1 90 ? 5.870 -0.237 3.595 1.00 95.00 90 SER A O 1
ATOM 726 N N . GLU A 1 91 ? 5.553 0.587 1.530 1.00 93.88 91 GLU A N 1
ATOM 727 C CA . GLU A 1 91 ? 4.153 0.989 1.734 1.00 93.88 91 GLU A CA 1
ATOM 728 C C . GLU A 1 91 ? 3.256 -0.214 2.085 1.00 93.88 91 GLU A C 1
ATOM 730 O O . GLU A 1 91 ? 2.470 -0.151 3.031 1.00 93.88 91 GLU A O 1
ATOM 735 N N . ILE A 1 92 ? 3.411 -1.348 1.388 1.00 92.25 92 ILE A N 1
ATOM 736 C CA . ILE A 1 92 ? 2.679 -2.589 1.699 1.00 92.25 92 ILE A CA 1
ATOM 737 C C . ILE A 1 92 ? 3.021 -3.087 3.106 1.00 92.25 92 ILE A C 1
ATOM 739 O O . ILE A 1 92 ? 2.122 -3.441 3.868 1.00 92.25 92 ILE A O 1
ATOM 743 N N . LYS A 1 93 ? 4.306 -3.102 3.479 1.00 91.12 93 LYS A N 1
ATOM 744 C CA . LYS A 1 93 ? 4.731 -3.508 4.828 1.00 91.12 93 LYS A CA 1
ATOM 745 C C . LYS A 1 93 ? 4.110 -2.614 5.897 1.00 91.12 93 LYS A C 1
ATOM 747 O O . LYS A 1 93 ? 3.609 -3.125 6.892 1.00 91.12 93 LYS A O 1
ATOM 752 N N . GLN A 1 94 ? 4.097 -1.299 5.685 1.00 88.44 94 GLN A N 1
ATOM 753 C CA . GLN A 1 94 ? 3.451 -0.360 6.603 1.00 88.44 94 GLN A CA 1
ATOM 754 C C . GLN A 1 94 ? 1.946 -0.617 6.709 1.00 88.44 94 GLN A C 1
ATOM 756 O O . GLN A 1 94 ? 1.419 -0.647 7.819 1.00 88.44 94 GLN A O 1
ATOM 761 N N . LEU A 1 95 ? 1.265 -0.860 5.585 1.00 85.69 95 LEU A N 1
ATOM 762 C CA . LEU A 1 95 ? -0.159 -1.189 5.568 1.00 85.69 95 LEU A CA 1
ATOM 763 C C . LEU A 1 95 ? -0.466 -2.455 6.380 1.00 85.69 95 LEU A C 1
ATOM 765 O O . LEU A 1 95 ? -1.417 -2.446 7.157 1.00 85.69 95 LEU A O 1
ATOM 769 N N . LEU A 1 96 ? 0.332 -3.514 6.211 1.00 82.06 96 LEU A N 1
ATOM 770 C CA . LEU A 1 96 ? 0.142 -4.795 6.901 1.00 82.06 96 LEU A CA 1
ATOM 771 C C . LEU A 1 96 ? 0.485 -4.718 8.392 1.00 82.06 96 LEU A C 1
ATOM 773 O O . LEU A 1 96 ? -0.205 -5.311 9.209 1.00 82.06 96 LEU A O 1
ATOM 777 N N . ILE A 1 97 ? 1.541 -3.991 8.759 1.00 83.19 97 ILE A N 1
ATOM 778 C CA . ILE A 1 97 ? 1.992 -3.915 10.151 1.00 83.19 97 ILE A CA 1
ATOM 779 C C . ILE A 1 97 ? 1.155 -2.882 10.912 1.00 83.19 97 ILE A C 1
ATOM 781 O O . ILE A 1 97 ? 0.428 -3.223 11.836 1.00 83.19 97 ILE A O 1
ATOM 785 N N . LEU A 1 98 ? 1.213 -1.607 10.525 1.00 76.50 98 LEU A N 1
ATOM 786 C CA . LEU A 1 98 ? 0.586 -0.515 11.282 1.00 76.50 98 LEU A CA 1
ATOM 787 C C . LEU A 1 98 ? -0.933 -0.472 11.088 1.00 76.50 98 LEU A C 1
ATOM 789 O O . LEU A 1 98 ? -1.671 -0.153 12.021 1.00 76.50 98 LEU A O 1
ATOM 793 N N . GLY A 1 99 ? -1.406 -0.799 9.883 1.00 75.19 99 GLY A N 1
ATOM 794 C CA . GLY A 1 99 ? -2.828 -0.742 9.554 1.00 75.19 99 GLY A CA 1
ATOM 795 C C . GLY A 1 99 ? -3.678 -1.709 10.377 1.00 75.19 99 GLY A C 1
ATOM 796 O O . GLY A 1 99 ? -4.814 -1.370 10.719 1.00 75.19 99 GLY A O 1
ATOM 797 N N . ASP A 1 100 ? -3.134 -2.873 10.728 1.00 78.31 100 ASP A N 1
ATOM 798 C CA . ASP A 1 100 ? -3.856 -3.875 11.509 1.00 78.31 100 ASP A CA 1
ATOM 799 C C . ASP A 1 100 ? -3.803 -3.590 13.014 1.00 78.31 100 ASP A C 1
ATOM 801 O O . ASP A 1 100 ? -4.834 -3.717 13.675 1.00 78.31 100 ASP A O 1
ATOM 805 N N . PHE A 1 101 ? -2.690 -3.077 13.554 1.00 79.44 101 PHE A N 1
ATOM 806 C CA . PHE A 1 101 ? -2.627 -2.673 14.967 1.00 79.44 101 PHE A CA 1
ATOM 807 C C . PHE A 1 101 ? -3.558 -1.501 15.291 1.00 79.44 101 PHE A C 1
ATOM 809 O O . PHE A 1 101 ? -4.324 -1.579 16.249 1.00 79.44 101 PHE A O 1
ATOM 816 N N . CYS A 1 102 ? -3.566 -0.441 14.474 1.00 79.50 102 CYS A N 1
ATOM 817 C CA . CYS A 1 102 ? -4.452 0.706 14.704 1.00 79.50 102 CYS A CA 1
ATOM 818 C C . CYS A 1 102 ? -5.939 0.340 14.578 1.00 79.50 102 CYS A C 1
ATOM 820 O O . CYS A 1 102 ? -6.795 0.959 15.214 1.00 79.50 102 CYS A O 1
ATOM 822 N N . TRP A 1 103 ? -6.275 -0.632 13.725 1.00 81.62 103 TRP A N 1
ATOM 823 C CA . TRP A 1 103 ? -7.640 -1.146 13.631 1.00 81.62 103 TRP A CA 1
ATOM 824 C C . TRP A 1 103 ? -7.995 -2.002 14.850 1.00 81.62 103 TRP A C 1
ATOM 826 O O . TRP A 1 103 ? -9.049 -1.797 15.454 1.00 81.62 103 TRP A O 1
ATOM 836 N N . LEU A 1 104 ? -7.098 -2.907 15.251 1.00 82.81 104 LEU A N 1
ATOM 837 C CA . LEU A 1 104 ? -7.283 -3.777 16.407 1.00 82.81 104 LEU A CA 1
ATOM 838 C C . LEU A 1 104 ? -7.460 -2.972 17.698 1.00 82.81 104 LEU A C 1
ATOM 840 O O . LEU A 1 104 ? -8.354 -3.278 18.484 1.00 82.81 104 LEU A O 1
ATOM 844 N N . GLU A 1 105 ? -6.670 -1.916 17.891 1.00 88.69 105 GLU A N 1
ATOM 845 C CA . GLU A 1 105 ? -6.794 -0.994 19.022 1.00 88.69 105 GLU A CA 1
ATOM 846 C C . GLU A 1 105 ? -8.197 -0.377 19.083 1.00 88.69 105 GLU A C 1
ATOM 848 O O . GLU A 1 105 ? -8.860 -0.433 20.119 1.00 88.69 105 GLU A O 1
ATOM 853 N N . LYS A 1 106 ? -8.696 0.149 17.956 1.00 86.31 106 LYS A N 1
ATOM 854 C CA . LYS A 1 106 ? -10.033 0.760 17.877 1.00 86.31 106 LYS A CA 1
ATOM 855 C C . LYS A 1 106 ? -11.139 -0.237 18.192 1.00 86.31 106 LYS A C 1
ATOM 857 O O . LYS A 1 106 ? -12.025 0.074 18.984 1.00 86.31 106 LYS A O 1
ATOM 862 N N . VAL A 1 107 ? -11.089 -1.427 17.596 1.00 86.62 107 VAL A N 1
ATOM 863 C CA . VAL A 1 107 ? -12.088 -2.481 17.833 1.00 86.62 107 VAL A CA 1
ATOM 864 C C . VAL A 1 107 ? -12.051 -2.951 19.284 1.00 86.62 107 VAL A C 1
ATOM 866 O O . VAL A 1 107 ? -13.103 -3.118 19.902 1.00 86.62 107 VAL A O 1
ATOM 869 N N . THR A 1 108 ? -10.856 -3.111 19.851 1.00 90.81 108 THR A N 1
ATOM 870 C CA . THR A 1 108 ? -10.670 -3.513 21.249 1.00 90.81 108 THR A CA 1
ATOM 871 C C . THR A 1 108 ? -11.228 -2.460 22.197 1.00 90.81 108 THR A C 1
ATOM 873 O O . THR A 1 108 ? -12.020 -2.799 23.075 1.00 90.81 108 THR A O 1
ATOM 876 N N . LYS A 1 109 ? -10.894 -1.182 21.982 1.00 93.62 109 LYS A N 1
ATOM 877 C CA . LYS A 1 109 ? -11.389 -0.060 22.787 1.00 93.62 109 LYS A CA 1
ATOM 878 C C . LYS A 1 109 ? -12.911 0.050 22.733 1.00 93.62 109 LYS A C 1
ATOM 880 O O . LYS A 1 109 ? -13.545 0.065 23.780 1.00 93.62 109 LYS A O 1
ATOM 885 N N . MET A 1 110 ? -13.502 0.021 21.538 1.00 89.88 110 MET A N 1
ATOM 886 C CA . MET A 1 110 ? -14.962 0.022 21.385 1.00 89.88 110 MET A CA 1
ATOM 887 C C . MET A 1 110 ? -15.618 -1.166 22.098 1.00 89.88 110 MET A C 1
ATOM 889 O O . MET A 1 110 ? -16.660 -1.025 22.732 1.00 89.88 110 MET A O 1
ATOM 893 N N . GLY A 1 111 ? -15.016 -2.355 22.004 1.00 91.81 111 GLY A N 1
ATOM 894 C CA . GLY A 1 111 ? -15.504 -3.540 22.700 1.00 91.81 111 GLY A CA 1
ATOM 895 C C . GLY A 1 111 ? -15.375 -3.444 24.222 1.00 91.81 111 GLY A C 1
ATOM 896 O O . GLY A 1 111 ? -16.193 -4.028 24.930 1.00 91.81 111 GLY A O 1
ATOM 897 N N . ALA A 1 112 ? -14.358 -2.755 24.737 1.00 95.62 112 ALA A N 1
ATOM 898 C CA . ALA A 1 112 ? -14.201 -2.492 26.165 1.00 95.62 112 ALA A CA 1
ATOM 899 C C . ALA A 1 112 ? -15.259 -1.494 26.658 1.00 95.62 112 ALA A C 1
ATOM 901 O O . ALA A 1 112 ? -15.961 -1.790 27.620 1.00 95.62 112 ALA A O 1
ATOM 902 N N . GLU A 1 113 ? -15.449 -0.382 25.942 1.00 95.56 113 GLU A N 1
ATOM 903 C CA . GLU A 1 113 ? -16.472 0.632 26.242 1.00 95.56 113 GLU A CA 1
ATOM 904 C C . GLU A 1 113 ? -17.888 0.032 26.244 1.00 95.56 113 GLU A C 1
ATOM 906 O O . GLU A 1 113 ? -18.672 0.277 27.158 1.00 95.56 113 GLU A O 1
ATOM 911 N N . GLU A 1 114 ? -18.211 -0.821 25.269 1.00 94.94 114 GLU A N 1
ATOM 912 C CA . GLU A 1 114 ? -19.514 -1.492 25.208 1.00 94.94 114 GLU A CA 1
ATOM 913 C C . GLU A 1 114 ? -19.724 -2.491 26.356 1.00 94.94 114 GLU A C 1
ATOM 915 O O . GLU A 1 114 ? -20.845 -2.643 26.845 1.00 94.94 114 GLU A O 1
ATOM 920 N N . ARG A 1 115 ? -18.668 -3.188 26.795 1.00 95.75 115 ARG A N 1
ATOM 921 C CA . ARG A 1 115 ? -18.751 -4.088 27.956 1.00 95.75 115 ARG A CA 1
ATOM 922 C C . ARG A 1 115 ? -18.957 -3.311 29.244 1.00 95.75 115 ARG A C 1
ATOM 924 O O . ARG A 1 115 ? -19.801 -3.713 30.036 1.00 95.75 115 ARG A O 1
ATOM 931 N N . GLU A 1 116 ? -18.238 -2.209 29.419 1.00 97.69 116 GLU A N 1
ATOM 932 C CA . GLU A 1 116 ? -18.385 -1.347 30.590 1.00 97.69 116 GLU A CA 1
ATOM 933 C C . GLU A 1 116 ? -19.798 -0.764 30.669 1.00 97.69 116 GLU A C 1
ATOM 935 O O . GLU A 1 116 ? -20.446 -0.834 31.709 1.00 97.69 116 GLU A O 1
ATOM 940 N N . ARG A 1 117 ? -20.342 -0.311 29.533 1.00 97.06 117 ARG A N 1
ATOM 941 C CA . ARG A 1 117 ? -21.730 0.153 29.440 1.00 97.06 117 ARG A CA 1
ATOM 942 C C . ARG A 1 117 ? -22.730 -0.919 29.879 1.00 97.06 117 ARG A C 1
ATOM 944 O O . ARG A 1 117 ? -23.590 -0.646 30.709 1.00 97.06 117 ARG A O 1
ATOM 951 N N . ARG A 1 118 ? -22.616 -2.144 29.352 1.00 96.88 118 ARG A N 1
ATOM 952 C CA . ARG A 1 118 ? -23.517 -3.251 29.730 1.00 96.88 118 ARG A CA 1
ATOM 953 C C . ARG A 1 118 ? -23.362 -3.663 31.184 1.00 96.88 118 ARG A C 1
ATOM 955 O O . ARG A 1 118 ? -24.348 -4.022 31.814 1.00 96.88 118 ARG A O 1
ATOM 962 N N . ARG A 1 119 ? -22.137 -3.631 31.706 1.00 97.38 119 ARG A N 1
ATOM 963 C CA . ARG A 1 119 ? -21.873 -3.908 33.115 1.00 97.38 119 ARG A CA 1
ATOM 964 C C . ARG A 1 119 ? -22.591 -2.895 34.001 1.00 97.38 119 ARG A C 1
ATOM 966 O O . ARG A 1 119 ? -23.339 -3.312 34.871 1.00 97.38 119 ARG A O 1
ATOM 973 N N . ALA A 1 120 ? -22.451 -1.602 33.715 1.00 97.62 120 ALA A N 1
ATOM 974 C CA . ALA A 1 120 ? -23.145 -0.551 34.454 1.00 97.62 120 ALA A CA 1
ATOM 975 C C . ALA A 1 120 ? -24.679 -0.698 34.390 1.00 97.62 120 ALA A C 1
ATOM 9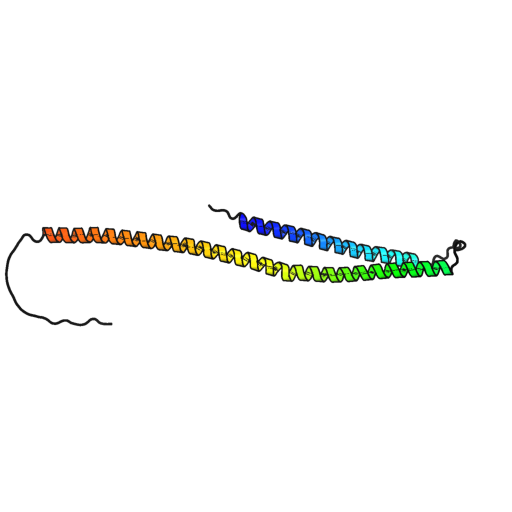77 O O . ALA A 1 120 ? -25.361 -0.490 35.390 1.00 97.62 120 ALA A O 1
ATOM 978 N N . GLU A 1 121 ? -25.227 -1.096 33.236 1.00 97.75 121 GLU A N 1
ATOM 979 C CA . GLU A 1 121 ? -26.659 -1.394 33.090 1.00 97.75 121 GLU A CA 1
ATOM 980 C C . GLU A 1 121 ? -27.094 -2.581 33.972 1.00 97.75 121 GLU A C 1
ATOM 982 O O . GLU A 1 121 ? -28.123 -2.499 34.642 1.00 97.75 121 GLU A O 1
ATOM 987 N N . LEU A 1 122 ? -26.315 -3.669 34.010 1.00 97.69 122 LEU A N 1
ATOM 988 C CA . LEU A 1 122 ? -26.602 -4.835 34.854 1.00 97.69 122 LEU A CA 1
ATOM 989 C C . LEU A 1 122 ? -26.477 -4.518 36.345 1.00 97.69 122 LEU A C 1
ATOM 991 O O . LEU A 1 122 ? -27.351 -4.911 37.115 1.00 97.69 122 LEU A O 1
ATOM 995 N N . ASP A 1 123 ? -25.440 -3.782 36.740 1.00 98.31 123 ASP A N 1
ATOM 996 C CA . ASP A 1 123 ? -25.223 -3.370 38.127 1.00 98.31 123 ASP A CA 1
ATOM 997 C C . ASP A 1 123 ? -26.384 -2.481 38.612 1.00 98.31 123 ASP A C 1
ATOM 999 O O . ASP A 1 123 ? -26.905 -2.684 39.708 1.00 98.31 123 ASP A O 1
ATOM 1003 N N . ALA A 1 124 ? -26.876 -1.565 37.769 1.00 97.94 124 ALA A N 1
ATOM 1004 C CA . ALA A 1 124 ? -28.043 -0.741 38.085 1.00 97.94 124 ALA A CA 1
ATOM 1005 C C . ALA A 1 124 ? -29.325 -1.572 38.280 1.00 97.94 124 ALA A C 1
ATOM 1007 O O . ALA A 1 124 ? -30.106 -1.305 39.195 1.00 97.94 124 ALA A O 1
ATOM 1008 N N . VAL A 1 125 ? -29.544 -2.593 37.444 1.00 98.06 125 VAL A N 1
ATOM 1009 C CA . VAL A 1 125 ? -30.688 -3.510 37.588 1.00 98.06 125 VAL A CA 1
ATOM 1010 C C . VAL A 1 125 ? -30.560 -4.358 38.854 1.00 98.06 125 VAL A C 1
ATOM 1012 O O . VAL A 1 125 ? -31.550 -4.543 39.557 1.00 98.06 125 VAL A O 1
ATOM 1015 N N . ALA A 1 126 ? -29.358 -4.847 39.165 1.00 97.94 126 ALA A N 1
ATOM 1016 C CA . ALA A 1 126 ? -29.105 -5.656 40.352 1.00 97.94 126 ALA A CA 1
ATOM 1017 C C . ALA A 1 126 ? -29.371 -4.873 41.646 1.00 97.94 126 ALA A C 1
ATOM 1019 O O . ALA A 1 126 ? -30.034 -5.395 42.539 1.00 97.94 126 ALA A O 1
ATOM 1020 N N . ILE A 1 127 ? -28.917 -3.616 41.721 1.00 98.06 127 ILE A N 1
ATOM 1021 C CA . ILE A 1 127 ? -29.189 -2.727 42.861 1.00 98.06 127 ILE A CA 1
ATOM 1022 C C . ILE A 1 127 ? -30.692 -2.506 43.010 1.00 98.06 127 ILE A C 1
ATOM 1024 O O . ILE A 1 127 ? -31.239 -2.717 44.087 1.00 98.06 127 ILE A O 1
ATOM 1028 N N . LYS A 1 128 ? -31.379 -2.163 41.916 1.00 98.19 128 LYS A N 1
ATOM 1029 C CA . LYS A 1 128 ? -32.823 -1.921 41.953 1.00 98.19 128 LYS A CA 1
ATOM 1030 C C . LYS A 1 128 ? -33.603 -3.145 42.448 1.00 98.19 128 LYS A C 1
ATOM 1032 O O . LYS A 1 128 ? -34.513 -3.001 43.255 1.00 98.19 128 LYS A O 1
ATOM 1037 N N . LEU A 1 129 ? -33.238 -4.341 41.987 1.00 98.00 129 LEU A N 1
ATOM 1038 C CA . LEU A 1 129 ? -33.870 -5.584 42.431 1.00 98.00 129 LEU A CA 1
ATOM 1039 C C . LEU A 1 129 ? -33.590 -5.871 43.913 1.00 98.00 129 LEU A C 1
ATOM 1041 O O . LEU A 1 129 ? -34.473 -6.351 44.619 1.00 98.00 129 LEU A O 1
ATOM 1045 N N . ALA A 1 130 ? -32.375 -5.583 44.386 1.00 98.00 130 ALA A N 1
ATOM 1046 C CA . ALA A 1 130 ? -32.031 -5.721 45.797 1.00 98.00 130 ALA A CA 1
ATOM 1047 C C . ALA A 1 130 ? -32.859 -4.770 46.677 1.00 98.00 130 ALA A C 1
ATOM 1049 O O . ALA A 1 130 ? -33.373 -5.203 47.707 1.00 98.00 130 ALA A O 1
ATOM 1050 N N . ASP A 1 131 ? -33.045 -3.520 46.246 1.00 98.00 131 ASP A N 1
ATOM 1051 C CA . ASP A 1 131 ? -33.879 -2.534 46.944 1.00 98.00 131 ASP A CA 1
ATOM 1052 C C . ASP A 1 131 ? -35.359 -2.954 46.970 1.00 98.00 131 ASP A C 1
ATOM 1054 O O . ASP A 1 131 ? -36.009 -2.857 48.011 1.00 98.00 131 ASP A O 1
ATOM 1058 N N . GLU A 1 132 ? -35.889 -3.468 45.853 1.00 97.69 132 GLU A N 1
ATOM 1059 C CA . GLU A 1 132 ? -37.258 -4.001 45.769 1.00 97.69 132 GLU A CA 1
ATOM 1060 C C . GLU A 1 132 ? -37.455 -5.194 46.726 1.00 97.69 132 GLU A C 1
ATOM 1062 O O . GLU A 1 132 ? -38.408 -5.209 47.503 1.00 97.69 132 GLU A O 1
ATOM 1067 N N . LEU A 1 133 ? -36.518 -6.149 46.758 1.00 97.31 133 LEU A N 1
ATOM 1068 C CA . LEU A 1 133 ? -36.566 -7.294 47.678 1.00 97.31 133 LEU A CA 1
ATOM 1069 C C . LEU A 1 133 ? -36.457 -6.880 49.150 1.00 97.31 133 LEU A C 1
ATOM 1071 O O . LEU A 1 133 ? -37.131 -7.458 50.004 1.00 97.31 133 LEU A O 1
ATOM 1075 N N . ALA A 1 134 ? -35.609 -5.899 49.462 1.00 97.06 134 ALA A N 1
ATOM 1076 C CA . ALA A 1 134 ? -35.474 -5.369 50.814 1.00 97.06 134 ALA A CA 1
ATOM 1077 C C . ALA A 1 134 ? -36.766 -4.679 51.275 1.00 97.06 134 ALA A C 1
ATOM 1079 O O . ALA A 1 134 ? -37.201 -4.882 52.410 1.00 97.06 134 ALA A O 1
ATOM 1080 N N . ALA A 1 135 ? -37.407 -3.912 50.389 1.00 96.81 135 ALA A N 1
ATOM 1081 C CA . ALA A 1 135 ? -38.702 -3.299 50.657 1.00 96.81 135 ALA A CA 1
ATOM 1082 C C . ALA A 1 135 ? -39.791 -4.361 50.880 1.00 96.81 135 ALA A C 1
ATOM 1084 O O . ALA A 1 135 ? -40.521 -4.285 51.868 1.00 96.81 135 ALA A O 1
ATOM 1085 N N . ASP A 1 136 ? -39.864 -5.383 50.025 1.00 96.62 136 ASP A N 1
ATOM 1086 C CA . ASP A 1 136 ? -40.822 -6.482 50.170 1.00 96.62 136 ASP A CA 1
ATOM 1087 C C . ASP A 1 136 ? -40.636 -7.220 51.503 1.00 96.62 136 ASP A C 1
ATOM 1089 O O . ASP A 1 136 ? -41.611 -7.428 52.230 1.00 96.62 136 ASP A O 1
ATOM 1093 N N . LEU A 1 137 ? -39.393 -7.546 51.878 1.00 95.50 137 LEU A N 1
ATOM 1094 C CA . LEU A 1 137 ? -39.064 -8.147 53.175 1.00 95.50 137 LEU A CA 1
ATOM 1095 C C . LEU A 1 137 ? -39.508 -7.273 54.348 1.00 95.50 137 LEU A C 1
ATOM 1097 O O . LEU A 1 137 ? -40.133 -7.784 55.274 1.00 95.50 137 LEU A O 1
ATOM 1101 N N . PHE A 1 138 ? -39.237 -5.967 54.293 1.00 95.00 138 PHE A N 1
ATOM 1102 C CA . PHE A 1 138 ? -39.665 -5.031 55.330 1.00 95.00 138 PHE A CA 1
ATOM 1103 C C . PHE A 1 138 ? -41.192 -5.000 55.462 1.00 95.00 138 PHE A C 1
ATOM 1105 O O . PHE A 1 138 ? -41.724 -5.092 56.564 1.00 95.00 138 PHE A O 1
ATOM 1112 N N . THR A 1 139 ? -41.924 -4.950 54.344 1.00 94.44 139 THR A N 1
ATOM 1113 C CA . THR A 1 139 ? -43.395 -4.984 54.388 1.00 94.44 139 THR A CA 1
ATOM 1114 C C . THR A 1 139 ? -43.946 -6.306 54.917 1.00 94.44 139 THR A C 1
ATOM 1116 O O . THR A 1 139 ? -45.025 -6.323 55.515 1.00 94.44 139 THR A O 1
ATOM 1119 N N . LEU A 1 140 ? -43.249 -7.419 54.676 1.00 93.12 140 LEU A N 1
ATOM 1120 C CA . LEU A 1 140 ? -43.643 -8.725 55.185 1.00 93.12 140 LEU A CA 1
ATOM 1121 C C . LEU A 1 140 ? -43.415 -8.812 56.695 1.00 93.12 140 LEU A C 1
ATOM 1123 O O . LEU A 1 140 ? -44.309 -9.278 57.398 1.00 93.12 140 LEU A O 1
ATOM 1127 N N . ASP A 1 141 ? -42.269 -8.332 57.181 1.00 91.44 141 ASP A N 1
ATOM 1128 C CA . ASP A 1 141 ? -41.950 -8.272 58.610 1.00 91.44 141 ASP A CA 1
ATOM 1129 C C . ASP A 1 141 ? -42.964 -7.410 59.369 1.00 91.44 141 ASP A C 1
ATOM 1131 O O . ASP A 1 141 ? -43.516 -7.846 60.375 1.00 91.44 141 ASP A O 1
ATOM 1135 N N . ASP A 1 142 ? -43.334 -6.251 58.824 1.00 90.25 142 ASP A N 1
ATOM 1136 C CA . ASP A 1 142 ? -44.314 -5.355 59.444 1.00 90.25 142 ASP A CA 1
ATOM 1137 C C . ASP A 1 142 ? -45.708 -6.011 59.541 1.00 90.25 142 ASP A C 1
ATOM 1139 O O . ASP A 1 142 ? -46.379 -5.961 60.576 1.00 90.25 142 ASP A O 1
ATOM 1143 N N . LYS A 1 143 ? -46.134 -6.736 58.496 1.00 85.56 143 LYS A N 1
ATOM 1144 C CA . LYS A 1 143 ? -47.381 -7.527 58.503 1.00 85.56 143 LYS A CA 1
ATOM 1145 C C . LYS A 1 143 ? -47.322 -8.704 59.479 1.00 85.56 143 LYS A C 1
ATOM 1147 O O . LYS A 1 143 ? -48.307 -8.985 60.156 1.00 85.56 143 LYS A O 1
ATOM 1152 N N . LEU A 1 144 ? -46.197 -9.413 59.561 1.00 76.31 144 LEU A N 1
ATOM 1153 C CA . LEU A 1 144 ? -46.066 -10.574 60.442 1.00 76.31 144 LEU A CA 1
ATOM 1154 C C . LEU A 1 144 ? -45.945 -10.141 61.912 1.00 76.31 144 LEU A C 1
ATOM 1156 O O . LEU A 1 144 ? -46.663 -10.652 62.771 1.00 76.31 144 LEU A O 1
ATOM 1160 N N . GLY A 1 145 ? -45.117 -9.140 62.201 1.00 68.12 145 GLY A N 1
ATOM 1161 C CA . GLY A 1 145 ? -44.955 -8.541 63.523 1.00 68.12 145 GLY A CA 1
ATOM 1162 C C . GLY A 1 145 ? -46.254 -7.933 64.050 1.00 68.12 145 GLY A C 1
ATOM 1163 O O . GLY A 1 145 ? -46.604 -8.142 65.212 1.00 68.12 145 GLY A O 1
ATOM 1164 N N . THR A 1 146 ? -47.047 -7.272 63.201 1.00 59.22 146 THR A N 1
ATOM 1165 C CA . THR A 1 146 ? -48.391 -6.806 63.590 1.00 59.22 146 THR A CA 1
ATOM 1166 C C . THR A 1 146 ? -49.354 -7.956 63.881 1.00 59.22 146 THR A C 1
ATOM 1168 O O . THR A 1 146 ? -50.114 -7.849 64.841 1.00 59.22 146 THR A O 1
ATOM 1171 N N . THR A 1 147 ? -49.305 -9.082 63.156 1.00 57.50 147 THR A N 1
ATOM 1172 C CA . THR A 1 147 ? -50.137 -10.261 63.481 1.00 57.50 147 THR A CA 1
ATOM 1173 C C . THR A 1 147 ? -49.740 -10.944 64.791 1.00 57.50 147 THR A C 1
ATOM 1175 O O . THR A 1 147 ? -50.623 -11.335 65.554 1.00 57.50 147 THR A O 1
ATOM 1178 N N . VAL A 1 148 ? -48.443 -11.029 65.107 1.00 56.88 148 VAL A N 1
ATOM 1179 C CA . VAL A 1 148 ? -47.956 -11.553 66.396 1.00 56.88 148 VAL A CA 1
ATOM 1180 C C . VAL A 1 148 ? -48.340 -10.613 67.538 1.00 56.88 148 VAL A C 1
ATOM 1182 O O . VAL A 1 148 ? -48.817 -11.074 68.572 1.00 56.88 148 VAL A O 1
ATOM 1185 N N . ASN A 1 149 ? -48.238 -9.299 67.333 1.00 52.44 149 ASN A N 1
ATOM 1186 C CA . ASN A 1 149 ? -48.670 -8.308 68.315 1.00 52.44 149 ASN A CA 1
ATOM 1187 C C . ASN A 1 149 ? -50.194 -8.313 68.515 1.00 52.44 149 ASN A C 1
ATOM 1189 O O . ASN A 1 149 ? -50.644 -8.189 69.649 1.00 52.44 149 ASN A O 1
ATOM 1193 N N . HIS A 1 150 ? -51.001 -8.529 67.468 1.00 51.22 150 HIS A N 1
ATOM 1194 C CA . HIS A 1 150 ? -52.458 -8.675 67.591 1.00 51.22 150 HIS A CA 1
ATOM 1195 C C . HIS A 1 150 ? -52.873 -9.988 68.274 1.00 51.22 150 HIS A C 1
ATOM 1197 O O . HIS A 1 150 ? -53.816 -9.987 69.066 1.00 51.22 150 HIS A O 1
ATOM 1203 N N . ALA A 1 151 ? -52.176 -11.096 68.000 1.00 51.09 151 ALA A N 1
ATOM 1204 C CA . ALA A 1 151 ? -52.395 -12.373 68.678 1.00 51.09 151 ALA A CA 1
ATOM 1205 C C . ALA A 1 151 ? -51.995 -12.297 70.161 1.00 51.09 151 ALA A C 1
ATOM 1207 O O . ALA A 1 151 ? -52.747 -12.764 71.013 1.00 51.09 151 ALA A O 1
ATOM 1208 N N . ALA A 1 152 ? -50.877 -11.633 70.474 1.00 51.47 152 ALA A N 1
ATOM 1209 C CA . ALA A 1 152 ? -50.450 -11.371 71.843 1.00 51.47 152 ALA A CA 1
ATOM 1210 C C . ALA A 1 152 ? -51.449 -10.464 72.585 1.00 51.47 152 ALA A C 1
ATOM 1212 O O . ALA A 1 152 ? -51.862 -10.812 73.687 1.00 51.47 152 ALA A O 1
ATOM 1213 N N . LEU A 1 153 ? -51.921 -9.364 71.978 1.00 49.47 153 LEU A N 1
ATOM 1214 C CA . LEU A 1 153 ? -52.903 -8.458 72.598 1.00 49.47 153 LEU A CA 1
ATOM 1215 C C . LEU A 1 153 ? -54.275 -9.116 72.829 1.00 49.47 153 LEU A C 1
ATOM 1217 O O . LEU A 1 153 ? -54.953 -8.784 73.799 1.00 49.47 153 LEU A O 1
ATOM 1221 N N . ALA A 1 154 ? -54.680 -10.061 71.974 1.00 47.78 154 ALA A N 1
ATOM 1222 C CA . ALA A 1 154 ? -55.916 -10.826 72.153 1.00 47.78 154 ALA A CA 1
ATOM 1223 C C . ALA A 1 154 ? -55.833 -11.847 73.306 1.00 47.78 154 ALA A C 1
ATOM 1225 O O . ALA A 1 154 ? -56.863 -12.217 73.865 1.00 47.78 154 ALA A O 1
ATOM 1226 N N . SER A 1 155 ? -54.627 -12.273 73.701 1.00 48.16 155 SER A N 1
ATOM 1227 C CA . SER A 1 155 ? -54.405 -13.225 74.800 1.00 48.16 155 SER A CA 1
ATOM 1228 C C . SER A 1 155 ? -54.159 -12.597 76.183 1.00 48.16 155 SER A C 1
ATOM 1230 O O . SER A 1 155 ? -54.210 -13.315 77.179 1.00 48.16 155 SER A O 1
ATOM 1232 N N . THR A 1 156 ? -53.950 -11.279 76.302 1.00 43.62 156 THR A N 1
ATOM 1233 C CA . THR A 1 156 ? -53.574 -10.628 77.584 1.00 43.62 15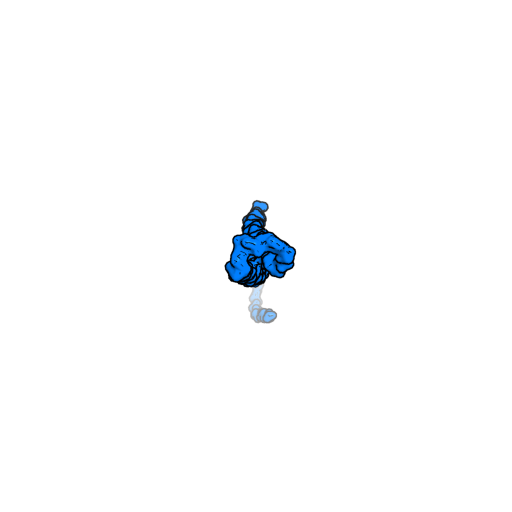6 THR A CA 1
ATOM 1234 C C . THR A 1 156 ? -54.742 -10.007 78.360 1.00 43.62 156 THR A C 1
ATOM 1236 O O . THR A 1 156 ? -54.559 -9.059 79.121 1.00 43.62 156 THR A O 1
ATOM 1239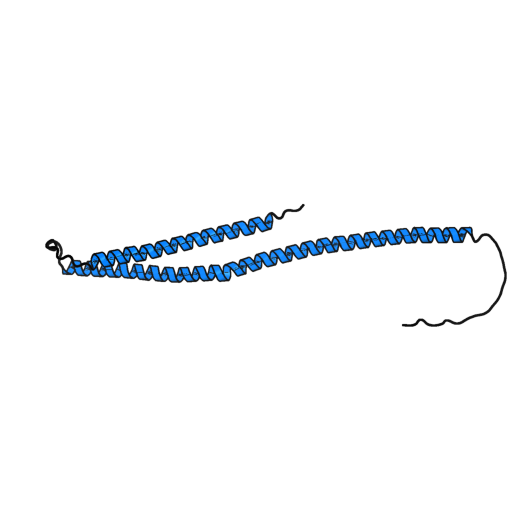 N N . SER A 1 157 ? -55.956 -10.539 78.214 1.00 41.47 157 SER A N 1
ATOM 1240 C CA . SER A 1 157 ? -57.108 -10.155 79.047 1.00 41.47 157 SER A CA 1
ATOM 1241 C C . SER A 1 157 ? -57.661 -11.323 79.864 1.00 41.47 157 SER A C 1
ATOM 1243 O O . SER A 1 157 ? -58.866 -11.515 79.962 1.00 41.47 157 SER A O 1
ATOM 1245 N N . SER A 1 158 ? -56.784 -12.086 80.525 1.00 42.81 158 SER A N 1
ATOM 1246 C CA . SER A 1 158 ? -57.180 -12.826 81.727 1.00 42.81 158 SER A CA 1
ATOM 1247 C C . SER A 1 158 ? -55.994 -13.234 82.602 1.00 42.81 158 SER A C 1
ATOM 1249 O O . SER A 1 158 ? -55.105 -13.957 82.163 1.00 42.81 158 SER A O 1
ATOM 1251 N N . SER A 1 159 ? -56.119 -12.879 83.881 1.00 38.66 159 SER A N 1
ATOM 1252 C CA . SER A 1 159 ? -55.469 -13.438 85.073 1.00 38.66 159 SER A CA 1
ATOM 1253 C C . SER A 1 159 ? -54.223 -12.741 85.642 1.00 38.66 159 SER A C 1
ATOM 1255 O O . SER A 1 159 ? -53.217 -12.471 84.996 1.00 38.66 159 SER A O 1
ATOM 1257 N N . SER A 1 160 ? -54.407 -12.437 86.921 1.00 37.06 160 SER A N 1
ATOM 1258 C CA . SER A 1 160 ? -53.613 -11.758 87.933 1.00 37.06 160 SER A CA 1
ATOM 1259 C C . SER A 1 160 ? -52.814 -12.741 88.802 1.00 37.06 160 SER A C 1
ATOM 1261 O O . SER A 1 160 ? -53.369 -13.787 89.121 1.00 37.06 160 SER A O 1
ATOM 1263 N N . ALA A 1 161 ? -51.650 -12.288 89.307 1.00 42.78 161 ALA A N 1
ATOM 1264 C CA . ALA A 1 161 ? -50.912 -12.722 90.522 1.00 42.78 161 ALA A CA 1
ATOM 1265 C C . ALA A 1 161 ? -50.444 -14.205 90.577 1.00 42.78 161 ALA A C 1
ATOM 1267 O O . ALA A 1 161 ? -51.194 -15.103 90.237 1.00 42.78 161 ALA A O 1
ATOM 1268 N N . THR A 1 162 ? -49.217 -14.574 90.967 1.00 39.97 162 THR A N 1
ATOM 1269 C CA . THR A 1 162 ? -48.423 -14.216 92.163 1.00 39.97 162 THR A CA 1
ATOM 1270 C C . THR A 1 162 ? -46.931 -14.582 91.993 1.00 39.97 162 THR A C 1
ATOM 1272 O O . THR A 1 162 ? -46.625 -15.551 91.308 1.00 39.97 162 THR A O 1
ATOM 1275 N N . ASP A 1 163 ? -46.061 -13.811 92.660 1.00 43.16 163 ASP A N 1
ATOM 1276 C CA . ASP A 1 163 ? -44.758 -14.133 93.298 1.00 43.16 163 ASP A CA 1
ATOM 1277 C C . ASP A 1 163 ? -44.041 -15.472 92.992 1.00 43.16 163 ASP A C 1
ATOM 1279 O O . ASP A 1 163 ? -44.601 -16.531 93.255 1.00 43.16 163 ASP A O 1
ATOM 1283 N N . ASP A 1 164 ? -42.758 -15.422 92.587 1.00 41.09 164 ASP A N 1
ATOM 1284 C CA . ASP A 1 164 ? -41.653 -15.922 93.436 1.00 41.09 164 ASP A CA 1
ATOM 1285 C C . ASP A 1 164 ? -40.243 -15.582 92.888 1.00 41.09 164 ASP A C 1
ATOM 1287 O O . ASP A 1 164 ? -39.970 -15.580 91.685 1.00 41.09 164 ASP A O 1
ATOM 1291 N N . LEU A 1 165 ? -39.327 -15.294 93.812 1.00 48.59 165 LEU A N 1
ATOM 1292 C CA . LEU A 1 165 ? -37.943 -14.846 93.613 1.00 48.59 165 LEU A CA 1
ATOM 1293 C C . LEU A 1 165 ? -36.981 -15.988 93.219 1.00 48.59 165 LEU A C 1
ATOM 1295 O O . LEU A 1 165 ? -36.949 -17.010 93.902 1.00 48.59 165 LEU A O 1
ATOM 1299 N N . ARG A 1 166 ? -36.060 -15.747 92.262 1.00 51.25 166 ARG A N 1
ATOM 1300 C CA . ARG A 1 166 ? -34.581 -15.862 92.438 1.00 51.25 166 ARG A CA 1
ATOM 1301 C C . ARG A 1 166 ? -33.773 -15.583 91.148 1.00 51.25 166 ARG A C 1
ATOM 1303 O O . ARG A 1 166 ? -34.272 -15.823 90.054 1.00 51.25 166 ARG A O 1
ATOM 1310 N N . PRO A 1 167 ? -32.509 -15.118 91.263 1.00 55.22 167 PRO A N 1
ATOM 1311 C CA . PRO A 1 167 ? -31.690 -14.673 90.135 1.00 55.22 167 PRO A CA 1
ATOM 1312 C C . PRO A 1 167 ? -30.769 -15.781 89.597 1.00 55.22 167 PRO A C 1
ATOM 1314 O O . PRO A 1 167 ? -30.077 -16.440 90.374 1.00 55.22 167 PRO A O 1
ATOM 1317 N N . PHE A 1 168 ? -30.697 -15.940 88.271 1.00 48.81 168 PHE A N 1
ATOM 1318 C CA . PHE A 1 168 ? -29.699 -16.788 87.610 1.00 48.81 168 PHE A CA 1
ATOM 1319 C C . PHE A 1 168 ? -28.898 -15.998 86.564 1.00 48.81 168 PHE A C 1
ATOM 1321 O O . PHE A 1 168 ? -29.448 -15.316 85.706 1.00 48.81 168 PHE A O 1
ATOM 1328 N N . ALA A 1 169 ? -27.578 -16.079 86.724 1.00 63.44 169 ALA A N 1
ATOM 1329 C CA . ALA A 1 169 ? -26.513 -15.346 86.046 1.00 63.44 169 ALA A CA 1
ATOM 1330 C C . ALA A 1 169 ? -26.337 -15.714 84.549 1.00 63.44 169 ALA A C 1
ATOM 1332 O O . ALA A 1 169 ? -26.775 -16.789 84.132 1.00 63.44 169 ALA A O 1
ATOM 1333 N N . PRO A 1 170 ? -25.660 -14.864 83.744 1.00 61.44 170 PRO A N 1
ATOM 1334 C CA . PRO A 1 170 ? -25.549 -15.041 82.298 1.00 61.44 170 PRO A CA 1
ATOM 1335 C C . PRO A 1 170 ? -24.475 -16.074 81.933 1.00 61.44 170 PRO A C 1
ATOM 1337 O O . PRO A 1 170 ? -23.418 -16.133 82.565 1.00 61.44 170 PRO A O 1
ATOM 1340 N N . LYS A 1 171 ? -24.722 -16.867 80.882 1.00 59.62 171 LYS A N 1
ATOM 1341 C CA . LYS A 1 171 ? -23.700 -17.717 80.251 1.00 59.62 171 LYS A CA 1
ATOM 1342 C C . LYS A 1 171 ? -23.290 -17.152 78.881 1.00 59.62 171 LYS A C 1
ATOM 1344 O O . LYS A 1 171 ? -24.164 -16.672 78.166 1.00 59.62 171 LYS A O 1
ATOM 1349 N N . PRO A 1 172 ? -21.987 -17.195 78.545 1.00 64.56 172 PRO A N 1
ATOM 1350 C CA . PRO A 1 172 ? -21.397 -16.469 77.422 1.00 64.56 172 PRO A CA 1
ATOM 1351 C C . PRO A 1 172 ? -21.536 -17.200 76.079 1.00 64.56 172 PRO A C 1
ATOM 1353 O O . PRO A 1 172 ? -21.620 -18.429 76.035 1.00 64.56 172 PRO A O 1
ATOM 1356 N N . GLU A 1 173 ? -21.517 -16.413 75.001 1.00 63.09 173 GLU A N 1
ATOM 1357 C CA . GLU A 1 173 ? -21.498 -16.856 73.603 1.00 63.09 173 GLU A CA 1
ATOM 1358 C C . GLU A 1 173 ? -20.191 -17.585 73.239 1.00 63.09 173 GLU A C 1
ATOM 1360 O O . GLU A 1 173 ? -19.118 -17.196 73.714 1.00 63.09 173 GLU A O 1
ATOM 1365 N N . PRO A 1 174 ? -20.243 -18.616 72.378 1.00 71.44 174 PRO A N 1
ATOM 1366 C CA . PRO A 1 174 ? -19.065 -19.139 71.710 1.00 71.44 174 PRO A CA 1
ATOM 1367 C C . PRO A 1 174 ? -18.830 -18.432 70.362 1.00 71.44 174 PRO A C 1
ATOM 1369 O O . PRO A 1 174 ? -19.771 -18.174 69.617 1.00 71.44 174 PRO A O 1
ATOM 1372 N N . PHE A 1 175 ? -17.546 -18.154 70.125 1.00 56.38 175 PHE A N 1
ATOM 1373 C CA . PHE A 1 175 ? -16.887 -17.611 68.930 1.00 56.38 175 PHE A CA 1
ATOM 1374 C C . PHE A 1 175 ? -17.455 -18.026 67.567 1.00 56.38 175 PHE A C 1
ATOM 1376 O O . PHE A 1 175 ? -17.766 -19.227 67.392 1.00 56.38 175 PHE A O 1
#